Protein AF-A0A382TKY8-F1 (afdb_monomer_lite)

InterPro domains:
  IPR012334 Pectin lyase fold [G3DSA:2.160.20.10] (34-78)

Foldseek 3Di:
DDDDDDDDDDPPDPPVVVVVVVVVVVVCVVDVDPPPDLQAFAPKDWPDADWDWDDDDSDIDTGGPDPDTDIDTPDHTD

Radius of gyration: 30.93 Å; chains: 1; bounding box: 68×30×86 Å

Secondary structure (DSSP, 8-state):
-------------TTHHHHHHHHHHHHHHHH----------BS-EEEES-EEEEEETTEEEEEE-SS--EEE-SB---

Structure (mmCIF, N/CA/C/O backbone):
data_AF-A0A382TKY8-F1
#
_entry.id   AF-A0A382TKY8-F1
#
loop_
_atom_site.group_PDB
_atom_site.id
_atom_site.type_symbol
_atom_site.label_atom_id
_atom_site.label_alt_id
_atom_site.label_comp_id
_atom_site.label_asym_id
_atom_site.label_entity_id
_atom_site.label_seq_id
_atom_site.pdbx_PDB_ins_code
_atom_site.Cartn_x
_atom_site.Cartn_y
_atom_site.Cartn_z
_atom_site.occupancy
_atom_site.B_iso_or_equiv
_atom_site.auth_seq_id
_atom_site.auth_comp_id
_atom_site.auth_asym_id
_atom_site.auth_atom_id
_atom_site.pdbx_PDB_model_num
ATOM 1 N N . VAL A 1 1 ? 57.048 14.600 -67.182 1.00 43.97 1 VAL A N 1
ATOM 2 C CA . VAL A 1 1 ? 57.112 15.051 -65.769 1.00 43.97 1 VAL A CA 1
ATOM 3 C C . VAL A 1 1 ? 55.698 15.423 -65.332 1.00 43.97 1 VAL A C 1
ATOM 5 O O . VAL A 1 1 ? 55.197 16.457 -65.749 1.00 43.97 1 VAL A O 1
ATOM 8 N N . GLY A 1 2 ? 54.977 14.511 -64.669 1.00 47.53 2 GLY A N 1
ATOM 9 C CA . GLY A 1 2 ? 53.509 14.542 -64.592 1.00 47.53 2 GLY A CA 1
ATOM 10 C C . GLY A 1 2 ? 52.939 14.631 -63.174 1.00 47.53 2 GLY A C 1
ATOM 11 O O . GLY A 1 2 ? 53.033 13.674 -62.423 1.00 47.53 2 GLY A O 1
ATOM 12 N N . ARG A 1 3 ? 52.306 15.783 -62.905 1.00 48.94 3 ARG A N 1
ATOM 13 C CA . ARG A 1 3 ? 51.183 16.105 -61.992 1.00 48.94 3 ARG A CA 1
ATOM 14 C C . ARG A 1 3 ? 51.275 15.731 -60.497 1.00 48.94 3 ARG A C 1
ATOM 16 O O . ARG A 1 3 ? 51.009 14.614 -60.076 1.00 48.94 3 ARG A O 1
ATOM 23 N N . ARG A 1 4 ? 51.503 16.778 -59.690 1.00 53.72 4 ARG A N 1
ATOM 24 C CA . ARG A 1 4 ? 51.285 16.871 -58.235 1.00 53.72 4 ARG A CA 1
ATOM 25 C C . ARG A 1 4 ? 49.780 16.771 -57.923 1.00 53.72 4 ARG A C 1
ATOM 27 O O . ARG A 1 4 ? 49.023 17.655 -58.315 1.00 53.72 4 ARG A O 1
ATOM 34 N N . ILE A 1 5 ? 49.359 15.721 -57.218 1.00 61.72 5 ILE A N 1
ATOM 35 C CA . ILE A 1 5 ? 48.001 15.581 -56.667 1.00 61.72 5 ILE A CA 1
ATOM 36 C C . ILE A 1 5 ? 47.959 16.313 -55.321 1.00 61.72 5 ILE A C 1
ATOM 38 O O . ILE A 1 5 ? 48.692 15.966 -54.399 1.00 61.72 5 ILE A O 1
ATOM 42 N N . VAL A 1 6 ? 47.122 17.346 -55.221 1.00 62.06 6 VAL A N 1
ATOM 43 C CA . VAL A 1 6 ? 46.832 18.060 -53.969 1.00 62.06 6 VAL A CA 1
ATOM 44 C C . VAL A 1 6 ? 45.528 17.494 -53.414 1.00 62.06 6 VAL A C 1
ATOM 46 O O . VAL A 1 6 ? 44.475 17.665 -54.021 1.00 62.06 6 VAL A O 1
ATOM 49 N N . ILE A 1 7 ? 45.597 16.794 -52.280 1.00 62.09 7 ILE A N 1
ATOM 50 C CA . ILE A 1 7 ? 44.419 16.267 -51.579 1.00 62.09 7 ILE A CA 1
ATOM 51 C C . ILE A 1 7 ? 43.945 17.348 -50.600 1.00 62.09 7 ILE A C 1
ATOM 53 O O . ILE A 1 7 ? 44.652 17.684 -49.653 1.00 62.09 7 ILE A O 1
ATOM 57 N N . GLY A 1 8 ? 42.778 17.938 -50.868 1.00 63.91 8 GLY A N 1
ATOM 58 C CA . GLY A 1 8 ? 42.151 18.934 -49.993 1.00 63.91 8 GLY A CA 1
ATOM 59 C C . GLY A 1 8 ? 41.634 18.324 -48.680 1.00 63.91 8 GLY A C 1
ATOM 60 O O . GLY A 1 8 ? 41.417 17.113 -48.608 1.00 63.91 8 GLY A O 1
ATOM 61 N N . PRO A 1 9 ? 41.420 19.137 -47.630 1.00 58.22 9 PRO A N 1
ATOM 62 C CA . PRO A 1 9 ? 40.973 18.635 -46.339 1.00 58.22 9 PRO A CA 1
ATOM 63 C C . PRO A 1 9 ? 39.531 18.130 -46.432 1.00 58.22 9 PRO A C 1
ATOM 65 O O . PRO A 1 9 ? 38.603 18.873 -46.756 1.00 58.22 9 PRO A O 1
ATOM 68 N N . SER A 1 10 ? 39.337 16.855 -46.109 1.00 57.84 10 SER A N 1
ATOM 69 C CA . SER A 1 10 ? 38.017 16.259 -45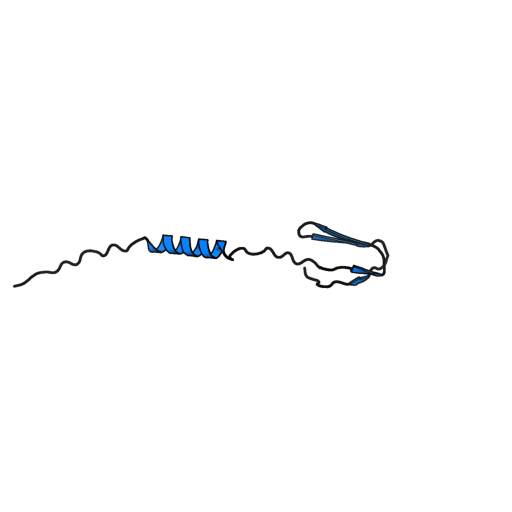.933 1.00 57.84 10 SER A CA 1
ATOM 70 C C . SER A 1 10 ? 37.268 17.010 -44.832 1.00 57.84 10 SER A C 1
ATOM 72 O O . SER A 1 10 ? 37.618 16.924 -43.655 1.00 57.84 10 SER A O 1
ATOM 74 N N . CYS A 1 11 ? 36.227 17.757 -45.203 1.00 53.31 11 CYS A N 1
ATOM 75 C CA . CYS A 1 11 ? 35.325 18.388 -44.248 1.00 53.31 11 CYS A CA 1
ATOM 76 C C . CYS A 1 11 ? 34.587 17.283 -43.473 1.00 53.31 11 CYS A C 1
ATOM 78 O O . CYS A 1 11 ? 33.649 16.663 -43.981 1.00 53.31 11 CYS A O 1
ATOM 80 N N . VAL A 1 12 ? 35.038 16.991 -42.251 1.00 59.44 12 VAL A N 1
ATOM 81 C CA . VAL A 1 12 ? 34.390 16.020 -41.364 1.00 59.44 12 VAL A CA 1
ATOM 82 C C . VAL A 1 12 ? 32.996 16.545 -41.010 1.00 59.44 12 VAL A C 1
ATOM 84 O O . VAL A 1 12 ? 32.810 17.544 -40.315 1.00 59.44 12 VAL A O 1
ATOM 87 N N . ARG A 1 13 ? 31.988 15.874 -41.567 1.00 63.66 13 ARG A N 1
ATOM 88 C CA . ARG A 1 13 ? 30.577 16.261 -41.568 1.00 63.66 13 ARG A CA 1
ATOM 89 C C . ARG A 1 13 ? 29.967 16.168 -40.160 1.00 63.66 13 ARG A C 1
ATOM 91 O O . ARG A 1 13 ? 29.579 15.091 -39.720 1.00 63.66 13 ARG A O 1
ATOM 98 N N . ARG A 1 14 ? 29.768 17.320 -39.500 1.00 58.41 14 ARG A N 1
ATOM 99 C CA . ARG A 1 14 ? 29.089 17.540 -38.191 1.00 58.41 14 ARG A CA 1
ATOM 100 C C . ARG A 1 14 ? 27.654 16.979 -38.043 1.00 58.41 14 ARG A C 1
ATOM 102 O O . ARG A 1 14 ? 27.018 17.218 -37.022 1.00 58.41 14 ARG A O 1
ATOM 109 N N . LYS A 1 15 ? 27.106 16.251 -39.023 1.00 55.75 15 LYS A N 1
ATOM 110 C CA . LYS A 1 15 ? 25.696 15.813 -39.018 1.00 55.75 15 LYS A CA 1
ATOM 111 C C . LYS A 1 15 ? 25.423 14.593 -38.124 1.00 55.75 15 LYS A C 1
ATOM 113 O O . LYS A 1 15 ? 24.298 14.428 -37.673 1.00 55.75 15 LYS A O 1
ATOM 118 N N . GLY A 1 16 ? 26.437 13.784 -37.799 1.00 61.91 16 GLY A N 1
ATOM 119 C CA . GLY A 1 16 ? 26.271 12.552 -37.009 1.00 61.91 16 GLY A CA 1
ATOM 120 C C . GLY A 1 16 ? 25.828 12.751 -35.551 1.00 61.91 16 GLY A C 1
ATOM 121 O O . GLY A 1 16 ? 25.198 11.859 -34.986 1.00 61.91 16 GLY A O 1
ATOM 122 N N . LYS A 1 17 ? 26.104 13.920 -34.949 1.00 65.75 17 LYS A N 1
ATOM 123 C CA . LYS A 1 17 ? 25.683 14.217 -33.567 1.00 65.75 17 LYS A CA 1
ATOM 124 C C . LYS A 1 17 ? 24.183 14.493 -33.448 1.00 65.75 17 LYS A C 1
ATOM 126 O O . LYS A 1 17 ? 23.579 14.082 -32.468 1.00 65.75 17 LYS A O 1
ATOM 131 N N . LEU A 1 18 ? 23.576 15.135 -34.449 1.00 72.88 18 LEU A N 1
ATOM 132 C CA . LEU A 1 18 ? 22.139 15.430 -34.440 1.00 72.88 18 LEU A CA 1
ATOM 133 C C . LEU A 1 18 ? 21.303 14.159 -34.633 1.00 72.88 18 LEU A C 1
ATOM 135 O O . LEU A 1 18 ? 20.306 13.974 -33.946 1.00 72.88 18 LEU A O 1
ATOM 139 N N . TYR A 1 19 ? 21.743 13.252 -35.511 1.00 81.25 19 TYR A N 1
ATOM 140 C CA . TYR A 1 19 ? 21.076 11.959 -35.688 1.00 81.25 19 TYR A CA 1
ATOM 141 C C . TYR A 1 19 ? 21.133 11.099 -34.421 1.00 81.25 19 TYR A C 1
ATOM 143 O O . TYR A 1 19 ? 20.134 10.483 -34.077 1.00 81.25 19 TYR A O 1
ATOM 151 N N . HIS A 1 20 ? 22.244 11.117 -33.678 1.00 79.25 20 HIS A N 1
ATOM 152 C CA . HIS A 1 20 ? 22.319 10.445 -32.376 1.00 79.25 20 HIS A CA 1
ATOM 153 C C . HIS A 1 20 ? 21.334 11.021 -31.351 1.00 79.25 20 HIS A C 1
ATOM 155 O O . HIS A 1 20 ? 20.713 10.254 -30.622 1.00 79.25 20 HIS A O 1
ATOM 161 N N . LEU A 1 21 ? 21.153 12.346 -31.313 1.00 85.44 21 LEU A N 1
ATOM 162 C CA . LEU A 1 21 ? 20.167 12.976 -30.429 1.00 85.44 21 LEU A CA 1
ATOM 163 C C . LEU A 1 21 ? 18.731 12.597 -30.814 1.00 85.44 21 LEU A C 1
ATOM 165 O O . LEU A 1 21 ? 17.929 12.298 -29.937 1.00 85.44 21 LEU A O 1
ATOM 169 N N . LEU A 1 22 ? 18.420 12.548 -32.113 1.00 89.00 22 LEU A N 1
ATOM 170 C CA . LEU A 1 22 ? 17.104 12.123 -32.603 1.00 89.00 22 LEU A CA 1
ATOM 171 C C . LEU A 1 22 ? 16.816 10.650 -32.283 1.00 89.00 22 LEU A C 1
ATOM 173 O O . LEU A 1 22 ? 15.706 10.323 -31.875 1.00 89.00 22 LEU A O 1
ATOM 177 N N . ILE A 1 23 ? 17.814 9.773 -32.419 1.00 88.06 23 ILE A N 1
ATOM 178 C CA . ILE A 1 23 ? 17.690 8.353 -32.063 1.00 88.06 23 ILE A CA 1
ATOM 179 C C . ILE A 1 23 ? 17.492 8.196 -30.551 1.00 88.06 23 ILE A C 1
ATOM 181 O O . ILE A 1 23 ? 16.581 7.489 -30.132 1.00 88.06 23 ILE A O 1
ATOM 185 N N . ALA A 1 24 ? 18.282 8.891 -29.726 1.00 86.12 24 ALA A N 1
ATOM 186 C CA . ALA A 1 24 ? 18.125 8.858 -28.272 1.00 86.12 24 ALA A CA 1
ATOM 187 C C . ALA A 1 24 ? 16.748 9.381 -27.823 1.00 86.12 24 ALA A C 1
ATOM 189 O O . ALA A 1 24 ? 16.127 8.800 -26.937 1.00 86.12 24 ALA A O 1
ATOM 190 N N . PHE A 1 25 ? 16.239 10.433 -28.470 1.00 86.38 25 PHE A N 1
ATOM 191 C CA . PHE A 1 25 ? 14.906 10.978 -28.208 1.00 86.38 25 PHE A CA 1
ATOM 192 C C . PHE A 1 25 ? 13.787 9.996 -28.585 1.00 86.38 25 PHE A C 1
ATOM 194 O O . PHE A 1 25 ? 12.835 9.824 -27.827 1.00 86.38 25 PHE A O 1
ATOM 201 N N . LEU A 1 26 ? 13.920 9.307 -29.723 1.00 86.38 26 LEU A N 1
ATOM 202 C CA . LEU A 1 26 ? 12.952 8.298 -30.156 1.00 86.38 26 LEU A CA 1
ATOM 203 C C . LEU A 1 26 ? 12.928 7.088 -29.206 1.00 86.38 26 LEU A C 1
ATOM 205 O O . LEU A 1 26 ? 11.856 6.602 -28.856 1.00 86.38 26 LEU A O 1
ATOM 209 N N . VAL A 1 27 ? 14.097 6.645 -28.734 1.00 87.94 27 VAL A N 1
ATOM 210 C CA . VAL A 1 27 ? 14.213 5.583 -27.718 1.00 87.94 27 VAL A CA 1
ATOM 211 C C . VAL A 1 27 ? 13.588 6.022 -26.389 1.00 87.94 27 VAL A C 1
ATOM 213 O O . VAL A 1 27 ? 12.871 5.243 -25.760 1.00 87.94 27 VAL A O 1
ATOM 216 N N . TYR A 1 28 ? 13.787 7.281 -25.988 1.00 83.69 28 TYR A N 1
ATOM 217 C CA . TYR A 1 28 ? 13.172 7.837 -24.782 1.00 83.69 28 TYR A CA 1
ATOM 218 C C . TYR A 1 28 ? 11.635 7.870 -24.868 1.00 83.69 28 TYR A C 1
ATOM 220 O O . TYR A 1 28 ? 10.970 7.456 -23.921 1.00 83.69 28 TYR A O 1
ATOM 228 N N . MET A 1 29 ? 11.075 8.270 -26.016 1.00 81.56 29 MET A N 1
ATOM 229 C CA . MET A 1 29 ? 9.624 8.288 -26.271 1.00 81.56 29 MET A CA 1
ATOM 230 C C . MET A 1 29 ? 8.975 6.897 -26.277 1.00 81.56 29 MET A C 1
ATOM 232 O O . MET A 1 29 ? 7.820 6.777 -25.880 1.00 81.56 29 MET A O 1
ATOM 236 N N . ILE A 1 30 ? 9.683 5.857 -26.733 1.00 82.50 30 ILE A N 1
ATOM 237 C CA . ILE A 1 30 ? 9.117 4.501 -26.849 1.00 82.50 30 ILE A CA 1
ATOM 238 C C . ILE A 1 30 ? 9.201 3.723 -25.528 1.00 82.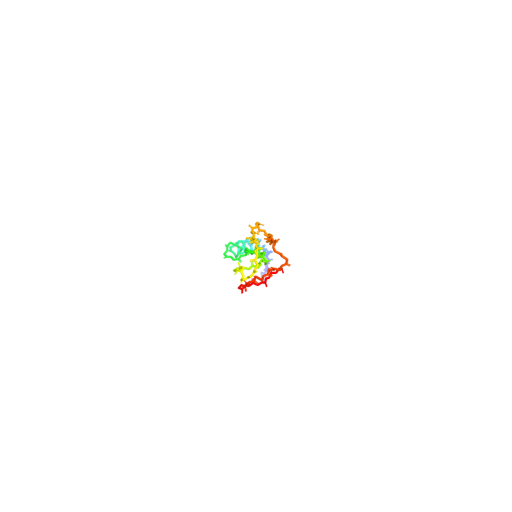50 30 ILE A C 1
ATOM 240 O O . ILE A 1 30 ? 8.330 2.899 -25.259 1.00 82.50 30 ILE A O 1
ATOM 244 N N . GLY A 1 31 ? 10.211 3.958 -24.686 1.00 70.38 31 GLY A N 1
ATOM 245 C CA . GLY A 1 31 ? 10.362 3.148 -23.469 1.00 70.38 31 GLY A CA 1
ATOM 246 C C . GLY A 1 31 ? 11.369 3.648 -22.443 1.00 70.38 31 GLY A C 1
ATOM 247 O O . GLY A 1 31 ? 11.741 2.897 -21.549 1.00 70.38 31 GLY A O 1
ATOM 248 N N . GLY A 1 32 ? 11.835 4.892 -22.555 1.00 68.75 32 GLY A N 1
ATOM 249 C CA . GLY A 1 32 ? 12.834 5.451 -21.644 1.00 68.75 32 GLY A CA 1
ATOM 250 C C . GLY A 1 32 ? 12.253 6.169 -20.430 1.00 68.75 32 GLY A C 1
ATOM 251 O O . GLY A 1 32 ? 12.965 6.966 -19.826 1.00 68.75 32 GLY A O 1
ATOM 252 N N . PHE A 1 33 ? 10.984 5.946 -20.080 1.00 66.62 33 PHE A N 1
ATOM 253 C CA . PHE A 1 33 ? 10.439 6.490 -18.841 1.00 66.62 33 PHE A CA 1
ATOM 254 C C . PHE A 1 33 ? 10.816 5.569 -17.676 1.00 66.62 33 PHE A C 1
ATOM 256 O O . PHE A 1 33 ? 10.322 4.441 -17.626 1.00 66.62 33 PHE A O 1
ATOM 263 N N . PRO A 1 34 ? 11.656 6.011 -16.720 1.00 65.75 34 PRO A N 1
ATOM 264 C CA . PRO A 1 34 ? 11.760 5.304 -15.458 1.00 65.75 34 PRO A CA 1
ATOM 265 C C . PRO A 1 34 ? 10.391 5.407 -14.787 1.00 65.75 34 PRO A C 1
ATOM 267 O O . PRO A 1 34 ? 9.978 6.484 -14.352 1.00 65.75 34 PRO A O 1
ATOM 270 N N . THR A 1 35 ? 9.649 4.303 -14.738 1.00 65.19 35 THR A N 1
ATOM 271 C CA . THR A 1 35 ? 8.480 4.237 -13.868 1.00 65.19 35 THR A CA 1
ATOM 272 C C . THR A 1 35 ? 9.009 4.372 -12.450 1.00 65.19 35 THR A C 1
ATOM 274 O O . THR A 1 35 ? 9.754 3.506 -11.988 1.00 65.19 35 THR A O 1
ATOM 277 N N . LEU A 1 36 ? 8.664 5.467 -11.775 1.00 66.69 36 LEU A N 1
ATOM 278 C CA . LEU A 1 36 ? 8.845 5.591 -10.334 1.00 66.69 36 LEU A CA 1
ATOM 279 C C . LEU A 1 36 ? 7.906 4.566 -9.687 1.00 66.69 36 LEU A C 1
ATOM 281 O O . LEU A 1 36 ? 6.756 4.862 -9.371 1.00 66.69 36 LEU A O 1
ATOM 285 N N . ALA A 1 37 ? 8.365 3.318 -9.612 1.00 65.25 37 ALA A N 1
ATOM 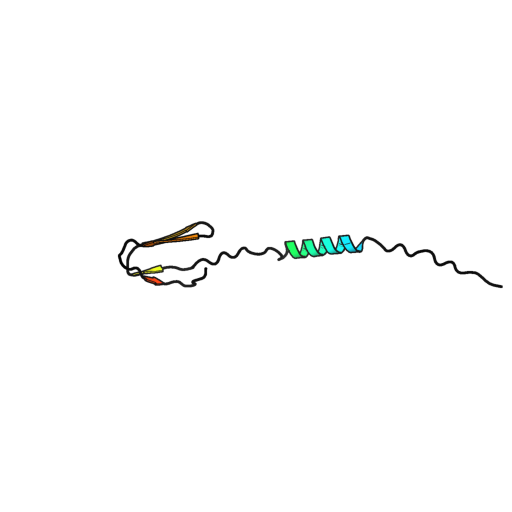286 C CA . ALA A 1 37 ? 7.656 2.240 -8.956 1.00 65.25 37 ALA A CA 1
ATOM 287 C C . ALA A 1 37 ? 7.798 2.469 -7.453 1.00 65.25 37 ALA A C 1
ATOM 289 O O . ALA A 1 37 ? 8.826 2.157 -6.857 1.00 65.25 37 ALA A O 1
ATOM 290 N N . TYR A 1 38 ? 6.776 3.073 -6.858 1.00 69.81 38 TYR A N 1
ATOM 291 C CA . TYR A 1 38 ? 6.651 3.109 -5.413 1.00 69.81 38 TYR A CA 1
ATOM 292 C C . TYR A 1 38 ? 6.185 1.726 -4.964 1.00 69.81 38 TYR A C 1
ATOM 294 O O . TYR A 1 38 ? 5.066 1.306 -5.263 1.00 69.81 38 TYR A O 1
ATOM 302 N N . ALA A 1 39 ? 7.084 0.995 -4.314 1.00 76.00 39 ALA A N 1
ATOM 303 C CA . ALA A 1 39 ? 6.776 -0.272 -3.682 1.00 76.00 39 ALA A CA 1
ATOM 304 C C . ALA A 1 39 ? 5.843 0.001 -2.496 1.00 76.00 39 ALA A C 1
ATOM 306 O O . ALA A 1 39 ? 6.259 0.523 -1.468 1.00 76.00 39 ALA A O 1
ATOM 307 N N . LEU A 1 40 ? 4.551 -0.263 -2.681 1.00 89.19 40 LEU A N 1
ATOM 308 C CA . LEU A 1 40 ? 3.564 -0.255 -1.607 1.00 89.19 40 LEU A CA 1
ATOM 309 C C . LEU A 1 40 ? 2.986 -1.666 -1.480 1.00 89.19 40 LEU A C 1
ATOM 311 O O . LEU A 1 40 ? 2.820 -2.338 -2.504 1.00 89.19 40 LEU A O 1
ATOM 315 N N . PRO A 1 41 ? 2.627 -2.116 -0.265 1.00 88.19 41 PRO A N 1
ATOM 316 C CA . PRO A 1 41 ? 1.853 -3.338 -0.094 1.00 88.19 41 PRO A CA 1
ATOM 317 C C . PRO A 1 41 ? 0.539 -3.284 -0.890 1.00 88.19 41 PRO A C 1
ATOM 319 O O . PRO A 1 41 ? -0.139 -2.255 -0.918 1.00 88.19 41 PRO A O 1
ATOM 322 N N . GLN A 1 42 ? 0.174 -4.389 -1.542 1.00 90.56 42 GLN A N 1
ATOM 323 C CA . GLN A 1 42 ? -0.994 -4.493 -2.421 1.00 90.56 42 GLN A CA 1
ATOM 324 C C . GLN A 1 42 ? -1.909 -5.650 -2.011 1.00 90.56 42 GLN A C 1
ATOM 326 O O . GLN A 1 42 ? -1.467 -6.655 -1.449 1.00 90.56 42 GLN A O 1
ATOM 331 N N . GLY A 1 43 ? -3.205 -5.496 -2.294 1.00 89.69 43 GLY A N 1
ATOM 332 C CA . GLY A 1 43 ? -4.208 -6.533 -2.032 1.00 89.69 43 GLY A CA 1
ATOM 333 C C . GLY A 1 43 ? -4.454 -6.812 -0.543 1.00 89.69 43 GLY A C 1
ATOM 334 O O . GLY A 1 43 ? -4.873 -7.909 -0.188 1.00 89.69 43 GLY A O 1
ATOM 335 N N . GLY A 1 44 ? -4.168 -5.849 0.341 1.00 90.88 44 GLY A N 1
ATOM 336 C CA . GLY A 1 44 ? -4.338 -6.003 1.787 1.00 90.88 44 GLY A CA 1
ATOM 337 C C . GLY A 1 44 ? -5.794 -6.203 2.192 1.00 90.88 44 GLY A C 1
ATOM 338 O O . GLY A 1 44 ? -6.617 -5.309 2.010 1.00 90.88 44 GLY A O 1
ATOM 339 N N . THR A 1 45 ? -6.105 -7.348 2.795 1.00 93.62 45 THR A N 1
ATOM 340 C CA . THR A 1 45 ? -7.425 -7.654 3.361 1.00 93.62 45 THR A CA 1
ATOM 341 C C . THR A 1 45 ? -7.315 -7.968 4.846 1.00 93.62 45 THR A C 1
ATOM 343 O O . THR A 1 45 ? -6.465 -8.744 5.283 1.00 93.62 45 THR A O 1
ATOM 346 N N . ILE A 1 46 ? -8.178 -7.351 5.652 1.00 93.06 46 ILE A N 1
ATOM 347 C CA . ILE A 1 46 ? -8.199 -7.565 7.101 1.00 93.06 46 ILE A CA 1
ATOM 348 C C . ILE A 1 46 ? -8.874 -8.910 7.371 1.00 93.06 46 ILE A C 1
ATOM 350 O O . ILE A 1 46 ? -10.073 -9.065 7.159 1.00 93.06 46 ILE A O 1
ATOM 354 N N . SER A 1 47 ? -8.096 -9.883 7.839 1.00 93.75 47 SER A N 1
ATOM 355 C CA . SER A 1 47 ? -8.583 -11.231 8.145 1.00 93.75 47 SER A CA 1
ATOM 356 C C . SER A 1 47 ? -9.040 -11.381 9.598 1.00 93.75 47 SER A C 1
ATOM 358 O O . SER A 1 47 ? -9.806 -12.292 9.899 1.00 93.75 47 SER A O 1
ATOM 360 N N . SER A 1 48 ? -8.547 -10.539 10.512 1.00 94.62 48 SER A N 1
ATOM 361 C CA . SER A 1 48 ? -8.940 -10.533 11.927 1.00 94.62 48 SER A CA 1
ATOM 362 C C . SER A 1 48 ? -8.628 -9.18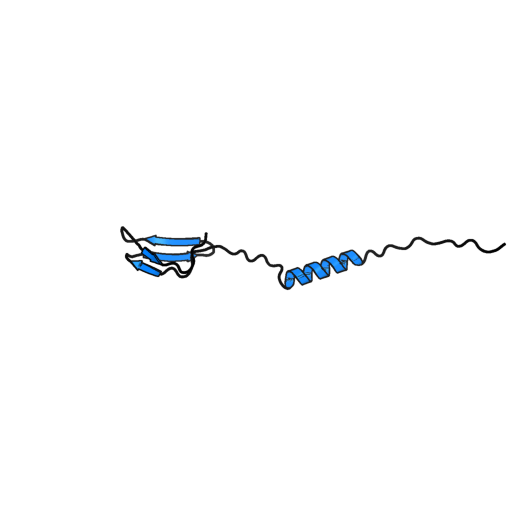3 12.572 1.00 94.62 48 SER A C 1
ATOM 364 O O . SER A 1 48 ? -7.630 -8.550 12.229 1.00 94.62 48 SER A O 1
ATOM 366 N N . GLY A 1 49 ? -9.422 -8.782 13.568 1.00 93.19 49 GLY A N 1
ATOM 367 C CA . GLY A 1 49 ? -9.353 -7.453 14.185 1.00 93.19 49 GLY A CA 1
ATOM 368 C C . GLY A 1 49 ? -10.128 -6.403 13.385 1.00 93.19 49 GLY A C 1
ATOM 369 O O . GLY A 1 49 ? -10.929 -6.755 12.521 1.00 93.19 49 GLY A O 1
ATOM 370 N N . ALA A 1 50 ? -9.902 -5.122 13.680 1.00 93.00 50 ALA A N 1
ATOM 371 C CA . ALA A 1 50 ? -10.537 -4.024 12.955 1.00 93.00 50 ALA A CA 1
ATOM 372 C C . ALA A 1 50 ? -9.561 -2.870 12.699 1.00 93.00 50 ALA A C 1
ATOM 374 O O . ALA A 1 50 ? -8.734 -2.515 13.548 1.00 93.00 50 ALA A O 1
ATOM 375 N N . GLY A 1 51 ? -9.686 -2.259 11.528 1.00 92.88 51 GLY A N 1
ATOM 376 C CA . GLY A 1 51 ? -8.877 -1.128 11.101 1.00 92.88 51 GLY A CA 1
ATOM 377 C C . GLY A 1 51 ? -9.223 -0.682 9.686 1.00 92.88 51 GLY A C 1
ATOM 378 O O . GLY A 1 51 ? -10.110 -1.257 9.056 1.00 92.88 51 GLY A O 1
ATOM 379 N N . THR A 1 52 ? -8.512 0.325 9.190 1.00 94.31 52 THR A N 1
ATOM 380 C CA . THR A 1 52 ? -8.585 0.771 7.793 1.00 94.31 52 THR A CA 1
ATOM 381 C C . THR A 1 52 ? -7.210 0.728 7.144 1.00 94.31 52 THR A C 1
ATOM 383 O O . THR A 1 52 ? -6.180 0.804 7.820 1.00 94.31 52 THR A O 1
ATOM 386 N N . ILE A 1 53 ? -7.205 0.556 5.824 1.00 93.00 53 ILE A N 1
ATOM 387 C CA . ILE A 1 53 ? -6.012 0.599 4.985 1.00 93.00 53 ILE A CA 1
ATOM 388 C C . ILE A 1 53 ? -6.271 1.688 3.954 1.00 93.00 53 ILE A C 1
ATOM 390 O O . ILE A 1 53 ? -7.162 1.546 3.119 1.00 93.00 53 ILE A O 1
ATOM 394 N N . ASP A 1 54 ? -5.496 2.760 4.027 1.00 92.62 54 ASP A N 1
ATOM 395 C CA . ASP A 1 54 ? -5.672 3.947 3.202 1.00 92.62 54 ASP A CA 1
ATOM 396 C C . ASP A 1 54 ? -4.391 4.211 2.410 1.00 92.62 54 ASP A C 1
ATOM 398 O O . ASP A 1 54 ? -3.283 4.202 2.952 1.00 92.62 54 ASP A O 1
ATOM 402 N N . THR A 1 55 ? -4.527 4.435 1.106 1.00 89.94 55 THR A N 1
ATOM 403 C CA . THR A 1 55 ? -3.398 4.683 0.201 1.00 89.94 55 THR A CA 1
ATOM 404 C C . THR A 1 55 ? -3.450 6.114 -0.316 1.00 89.94 55 THR A C 1
ATOM 406 O O . THR A 1 55 ? -4.464 6.552 -0.855 1.00 89.94 55 THR A O 1
ATOM 409 N N . SER A 1 56 ? -2.352 6.856 -0.163 1.00 87.62 56 SER A N 1
ATOM 410 C CA . SER A 1 56 ? -2.233 8.243 -0.625 1.00 87.62 56 SER A CA 1
ATOM 411 C C . SER A 1 56 ? -0.892 8.463 -1.324 1.00 87.62 56 SER A C 1
ATOM 413 O O . SER A 1 56 ? 0.164 8.525 -0.697 1.00 87.62 56 SER A O 1
ATOM 415 N N . GLY A 1 57 ? -0.928 8.561 -2.657 1.00 85.69 57 GLY A N 1
ATOM 416 C CA . GLY A 1 57 ? 0.276 8.720 -3.474 1.00 85.69 57 GLY A CA 1
ATOM 417 C C . GLY A 1 57 ? 1.270 7.577 -3.251 1.00 85.69 57 GLY A C 1
ATOM 418 O O . GLY A 1 57 ? 0.992 6.436 -3.603 1.00 85.69 57 GLY A O 1
ATOM 419 N N . SER A 1 58 ? 2.420 7.897 -2.655 1.00 87.06 58 SER A N 1
ATOM 420 C CA . SER A 1 58 ? 3.506 6.961 -2.341 1.00 87.06 58 SER A CA 1
ATOM 421 C C . SER A 1 58 ? 3.502 6.458 -0.891 1.00 87.06 58 SER A C 1
ATOM 423 O O . SER A 1 58 ? 4.514 5.934 -0.433 1.00 87.06 58 SER A O 1
ATOM 425 N N . SER A 1 59 ? 2.416 6.662 -0.142 1.00 88.62 59 SER A N 1
ATOM 426 C CA . SER A 1 59 ? 2.298 6.237 1.255 1.00 88.62 59 SER A CA 1
ATOM 427 C C . SER A 1 59 ? 1.073 5.353 1.470 1.00 88.62 59 SER A C 1
ATOM 429 O O . SER A 1 59 ? -0.013 5.633 0.953 1.00 88.62 59 SER A O 1
ATOM 431 N N . LEU A 1 60 ? 1.246 4.302 2.270 1.00 92.81 60 LEU A N 1
ATOM 432 C CA . LEU A 1 60 ? 0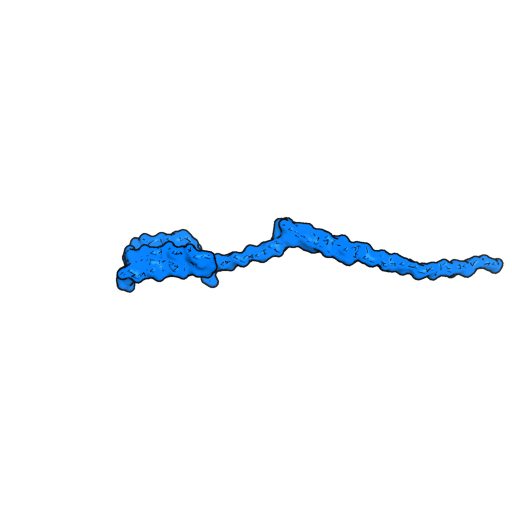.174 3.443 2.757 1.00 92.81 60 LEU A CA 1
ATOM 433 C C . LEU A 1 60 ? 0.065 3.615 4.272 1.00 92.81 60 LEU A C 1
ATOM 435 O O . LEU A 1 60 ? 1.041 3.424 4.996 1.00 92.81 60 LEU A O 1
ATOM 439 N N . THR A 1 61 ? -1.126 3.965 4.749 1.00 93.69 61 THR A N 1
ATOM 440 C CA . THR A 1 61 ? -1.431 4.113 6.175 1.00 93.69 61 THR A CA 1
ATOM 441 C C . THR A 1 61 ? -2.347 2.985 6.624 1.00 93.69 61 THR A C 1
ATOM 443 O O . THR A 1 61 ? -3.378 2.729 6.007 1.00 93.69 61 THR A O 1
ATOM 446 N N . VAL A 1 62 ? -1.976 2.319 7.718 1.00 93.25 62 VAL A N 1
ATOM 447 C CA . VAL A 1 62 ? -2.813 1.311 8.375 1.00 93.25 62 VAL A CA 1
ATOM 448 C C . VAL A 1 62 ? -3.281 1.872 9.712 1.00 93.25 62 VAL A C 1
ATOM 450 O O . VAL A 1 62 ? -2.480 2.035 10.632 1.00 93.25 62 VAL A O 1
ATOM 453 N N . ASN A 1 63 ? -4.579 2.147 9.832 1.00 94.62 63 ASN A N 1
ATOM 454 C CA . ASN A 1 63 ? -5.188 2.594 11.083 1.00 94.62 63 ASN A CA 1
ATOM 455 C C . ASN A 1 63 ? -5.782 1.397 11.816 1.00 94.62 63 ASN A C 1
ATOM 457 O O . ASN A 1 63 ? -6.881 0.942 11.505 1.00 94.62 63 ASN A O 1
ATOM 461 N N . GLN A 1 64 ? -5.057 0.876 12.799 1.00 95.88 64 GLN A N 1
ATOM 462 C CA . GLN A 1 64 ? -5.514 -0.236 13.623 1.00 95.88 64 GLN A CA 1
ATOM 463 C C . GLN A 1 64 ? -6.374 0.276 14.789 1.00 95.88 64 GLN A C 1
ATOM 465 O O . GLN A 1 64 ? -5.947 1.133 15.555 1.00 95.88 64 GLN A O 1
ATOM 470 N N . THR A 1 65 ? -7.575 -0.282 14.950 1.00 95.44 65 THR A N 1
ATOM 471 C CA . THR A 1 65 ? -8.522 0.110 16.018 1.00 95.44 65 THR A CA 1
ATOM 472 C C . THR A 1 65 ? -8.598 -0.904 17.162 1.00 95.44 65 THR A C 1
ATOM 474 O O . THR A 1 65 ? -9.028 -0.571 18.262 1.00 95.44 65 THR A O 1
ATOM 477 N N . THR A 1 66 ? -8.157 -2.143 16.931 1.00 94.44 66 THR A N 1
ATOM 478 C CA . THR A 1 66 ? -8.109 -3.218 17.936 1.00 94.44 66 THR A CA 1
ATOM 479 C C . THR A 1 66 ? -6.706 -3.402 18.510 1.00 94.44 66 THR A C 1
ATOM 481 O O . THR A 1 66 ? -5.725 -2.939 17.943 1.00 94.44 66 THR A O 1
ATOM 484 N N . SER A 1 67 ? -6.554 -4.142 19.613 1.00 95.62 67 SER A N 1
ATOM 485 C CA . SER A 1 67 ? -5.224 -4.457 20.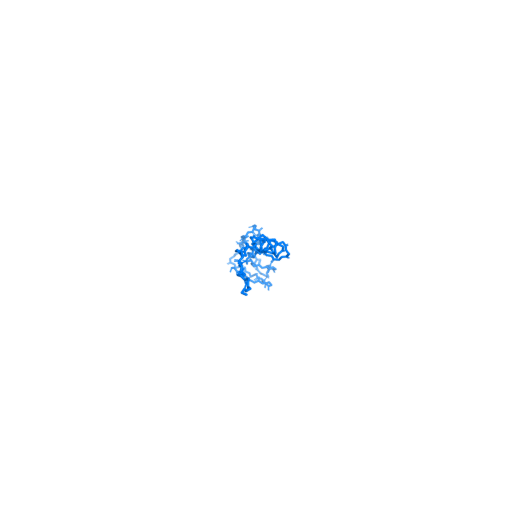177 1.00 95.62 67 SER A CA 1
ATOM 486 C C . SER A 1 67 ? -4.369 -5.344 19.264 1.00 95.62 67 SER A C 1
ATOM 488 O O . SER A 1 67 ? -3.144 -5.308 19.327 1.00 95.62 67 SER A O 1
ATOM 490 N N . LYS A 1 68 ? -5.011 -6.149 18.410 1.00 94.75 68 LYS A N 1
ATOM 491 C CA . LYS A 1 68 ? -4.361 -6.980 17.395 1.00 94.75 68 LYS A CA 1
ATOM 492 C C . LYS A 1 68 ? -5.166 -6.927 16.101 1.00 94.75 68 LYS A C 1
ATOM 494 O O . LYS A 1 68 ? -6.396 -6.998 16.147 1.00 94.75 68 LYS A O 1
ATOM 499 N N . ILE A 1 69 ? -4.468 -6.842 14.974 1.00 95.19 69 ILE A N 1
ATOM 500 C CA . ILE A 1 69 ? -5.026 -6.982 13.629 1.00 95.19 69 ILE A CA 1
ATOM 501 C C . ILE A 1 69 ? -4.172 -7.966 12.828 1.00 95.19 69 ILE A C 1
ATOM 503 O O . ILE A 1 69 ? -2.969 -8.085 13.063 1.00 95.19 69 ILE A O 1
ATOM 507 N N . ILE A 1 70 ? -4.800 -8.697 11.913 1.00 95.00 70 ILE A N 1
ATOM 508 C CA . ILE A 1 70 ? -4.134 -9.589 10.963 1.00 95.00 70 ILE A CA 1
ATOM 509 C C . ILE A 1 70 ? -4.570 -9.153 9.573 1.00 95.00 70 ILE A C 1
ATOM 511 O O . ILE A 1 70 ? -5.768 -9.109 9.285 1.00 95.00 70 ILE A O 1
ATOM 515 N N . ILE A 1 71 ? -3.596 -8.830 8.729 1.00 95.62 71 ILE A N 1
ATOM 516 C CA . ILE A 1 71 ? -3.818 -8.383 7.357 1.00 95.62 71 ILE A CA 1
ATOM 517 C C . ILE A 1 71 ? -3.119 -9.371 6.432 1.00 95.62 71 ILE A C 1
ATOM 519 O O . ILE A 1 71 ? -1.918 -9.605 6.574 1.00 95.62 71 ILE A O 1
ATOM 523 N N . ASN A 1 72 ? -3.875 -9.937 5.498 1.00 94.88 72 ASN A N 1
ATOM 524 C CA . ASN A 1 72 ? -3.341 -10.774 4.435 1.00 94.88 72 ASN A CA 1
ATOM 525 C C . ASN A 1 72 ? -3.015 -9.880 3.240 1.00 94.88 72 ASN A C 1
ATOM 527 O O . ASN A 1 72 ? -3.900 -9.198 2.726 1.00 94.88 72 ASN A O 1
ATOM 531 N N . TRP A 1 73 ? -1.752 -9.878 2.822 1.00 94.31 73 TRP A N 1
ATOM 532 C CA . TRP A 1 73 ? -1.273 -9.134 1.658 1.00 94.31 73 TRP A CA 1
ATOM 533 C C . TRP A 1 73 ? -1.035 -10.093 0.496 1.00 94.31 73 TRP A C 1
ATOM 535 O O . TRP A 1 73 ? -0.455 -11.160 0.691 1.00 94.31 73 TRP A O 1
ATOM 545 N N . GLU A 1 74 ? -1.443 -9.700 -0.707 1.00 91.88 74 GLU A N 1
ATOM 546 C CA . GLU A 1 74 ? -1.104 -10.428 -1.935 1.00 91.88 74 GLU A CA 1
ATOM 547 C C . GLU A 1 74 ? 0.363 -10.188 -2.316 1.00 91.88 74 GLU A C 1
ATOM 549 O O . GLU A 1 74 ? 1.083 -11.105 -2.706 1.00 91.88 74 GLU A O 1
ATOM 554 N N . SER A 1 75 ? 0.824 -8.951 -2.131 1.00 90.56 75 SER A N 1
ATOM 555 C CA . SER A 1 75 ? 2.221 -8.561 -2.277 1.00 90.56 75 SER A CA 1
ATOM 556 C C . SER A 1 75 ? 2.582 -7.541 -1.205 1.00 90.56 75 SER A C 1
ATOM 558 O O . SER A 1 75 ? 1.816 -6.616 -0.932 1.00 90.56 75 SER A O 1
ATOM 560 N N . PHE A 1 76 ? 3.753 -7.698 -0.594 1.00 90.44 76 PHE A N 1
ATOM 561 C CA . PHE A 1 76 ? 4.279 -6.763 0.394 1.00 90.44 76 PHE A CA 1
ATOM 562 C C . PHE A 1 76 ? 5.660 -6.286 -0.054 1.00 90.44 76 PHE A C 1
ATOM 564 O O . PHE A 1 76 ? 6.597 -7.077 -0.149 1.00 90.44 76 PHE A O 1
ATOM 571 N N . SER A 1 77 ? 5.776 -4.991 -0.343 1.00 86.06 77 SER A N 1
ATOM 572 C CA . SER A 1 77 ? 7.011 -4.351 -0.799 1.00 86.06 77 SER A CA 1
ATOM 573 C C . SER A 1 77 ? 7.042 -2.907 -0.288 1.00 86.06 77 SER A C 1
ATOM 575 O O . SER A 1 77 ? 5.979 -2.287 -0.217 1.00 86.06 77 SER A O 1
ATOM 577 N N . ILE A 1 78 ? 8.224 -2.418 0.111 1.00 83.25 78 ILE A N 1
ATOM 578 C CA . ILE A 1 78 ? 8.496 -1.062 0.632 1.00 83.25 78 ILE A CA 1
ATOM 579 C C . ILE A 1 78 ? 9.827 -0.582 0.052 1.00 83.25 78 ILE A C 1
ATOM 581 O O . ILE A 1 78 ? 10.761 -1.419 0.019 1.00 83.25 78 ILE A O 1
#

Organism: NCBI:txid408172

pLDDT: mean 80.41, std 14.75, range [43.97, 95.88]

Sequence (78 aa):
VGRRIVIGPSCVRRKGKLYHLLIAFLVYMIGGFPTLAYALPQGGTISSGAGTIDTSGSSLTVNQTTSKIIINWESFSI